Protein AF-A0A352VL91-F1 (afdb_monomer_lite)

Radius of gyration: 17.35 Å; chains: 1; bounding box: 42×28×45 Å

Structure (mmCIF, N/CA/C/O backbone):
data_AF-A0A352VL91-F1
#
_entry.id   AF-A0A352VL91-F1
#
loop_
_atom_site.group_PDB
_atom_site.id
_atom_site.type_symbol
_atom_site.label_atom_id
_atom_site.label_alt_id
_atom_site.label_comp_id
_atom_site.label_asym_id
_atom_site.label_entity_id
_atom_site.label_seq_id
_atom_site.pdbx_PDB_ins_code
_atom_site.Cartn_x
_atom_site.Cartn_y
_atom_site.Cartn_z
_atom_site.occupancy
_atom_site.B_iso_or_equiv
_atom_site.auth_seq_id
_atom_site.auth_comp_id
_atom_site.auth_asym_id
_atom_site.auth_atom_id
_atom_site.pdbx_PDB_model_num
ATOM 1 N N . MET A 1 1 ? -24.103 14.900 24.200 1.00 54.69 1 MET A N 1
ATOM 2 C CA . MET A 1 1 ? -24.424 14.010 23.060 1.00 54.69 1 MET A CA 1
ATOM 3 C C . MET A 1 1 ? -23.338 14.170 22.009 1.00 54.69 1 MET A C 1
ATOM 5 O O . MET A 1 1 ? -22.978 15.304 21.713 1.00 54.69 1 MET A O 1
ATOM 9 N N . THR A 1 2 ? -22.771 13.080 21.495 1.00 63.72 2 THR A N 1
ATOM 10 C CA . THR A 1 2 ? -21.781 13.136 20.408 1.00 63.72 2 THR A CA 1
ATOM 11 C C . THR A 1 2 ? -22.489 13.465 19.088 1.00 63.72 2 THR A C 1
ATOM 13 O O . THR A 1 2 ? -23.521 12.884 18.765 1.00 63.72 2 THR A O 1
ATOM 16 N N . ARG A 1 3 ? -21.964 14.436 18.325 1.00 88.38 3 ARG A N 1
ATOM 17 C CA . ARG A 1 3 ? -22.550 14.894 17.044 1.00 88.38 3 ARG A CA 1
ATOM 18 C C . ARG A 1 3 ? -22.489 13.828 15.939 1.00 88.38 3 ARG A C 1
ATOM 20 O O . ARG A 1 3 ? -23.237 13.899 14.969 1.00 88.38 3 ARG A O 1
ATOM 27 N N . PHE A 1 4 ? -21.602 12.850 16.083 1.00 93.12 4 PHE A N 1
ATOM 28 C CA . PHE A 1 4 ? -21.350 11.807 15.094 1.00 93.12 4 PHE A CA 1
ATOM 29 C C . PHE A 1 4 ? -21.941 10.472 15.544 1.00 93.12 4 PHE A C 1
ATOM 31 O O . PHE A 1 4 ? -21.997 10.184 16.735 1.00 93.12 4 PHE A O 1
ATOM 38 N N . ARG A 1 5 ? -22.368 9.652 14.577 1.00 94.19 5 ARG A N 1
ATOM 39 C CA . ARG A 1 5 ? -22.917 8.301 14.815 1.00 94.19 5 ARG A CA 1
ATOM 40 C C . ARG A 1 5 ? -21.969 7.180 14.388 1.00 94.19 5 ARG A C 1
ATOM 42 O O . ARG A 1 5 ? -22.145 6.039 14.817 1.00 94.19 5 ARG A O 1
ATOM 49 N N . ALA A 1 6 ? -21.006 7.498 13.529 1.00 96.50 6 ALA A N 1
ATOM 50 C CA . ALA A 1 6 ? -20.022 6.566 13.009 1.00 96.50 6 ALA A CA 1
ATOM 51 C C . ALA A 1 6 ? -18.719 7.296 12.663 1.00 96.50 6 ALA A C 1
ATOM 53 O O . ALA A 1 6 ? -18.761 8.486 12.346 1.00 96.50 6 ALA A O 1
ATOM 54 N N . ILE A 1 7 ? -17.604 6.568 12.709 1.00 96.81 7 ILE A N 1
ATOM 55 C CA . ILE A 1 7 ? -16.273 6.996 12.265 1.00 96.81 7 ILE A CA 1
ATOM 56 C C . ILE A 1 7 ? -15.715 5.898 11.351 1.00 96.81 7 ILE A C 1
ATOM 58 O O . ILE A 1 7 ? -15.748 4.722 11.715 1.00 96.81 7 ILE A O 1
ATOM 62 N N . ILE A 1 8 ? -15.226 6.276 10.172 1.00 97.81 8 ILE A N 1
ATOM 63 C CA . ILE A 1 8 ? -14.607 5.365 9.202 1.00 97.81 8 ILE A CA 1
ATOM 64 C C . ILE A 1 8 ? -13.130 5.738 9.104 1.00 97.81 8 ILE A C 1
ATOM 66 O O . ILE A 1 8 ? -12.806 6.922 9.007 1.00 97.81 8 ILE A O 1
ATOM 70 N N . PHE A 1 9 ? -12.256 4.742 9.180 1.00 98.12 9 PHE A N 1
ATOM 71 C CA . PHE A 1 9 ? -10.812 4.917 9.095 1.00 98.12 9 PHE A CA 1
ATOM 72 C C . PHE A 1 9 ? -10.279 4.349 7.786 1.00 98.12 9 PHE A C 1
ATOM 74 O O . PHE A 1 9 ? -10.560 3.203 7.465 1.00 98.12 9 PHE A O 1
ATOM 81 N N . ASP A 1 10 ? -9.432 5.106 7.103 1.00 96.94 10 ASP A N 1
ATOM 82 C CA . ASP A 1 10 ? -8.470 4.492 6.189 1.00 96.94 10 ASP A CA 1
ATOM 83 C C . ASP A 1 10 ? -7.495 3.606 6.996 1.00 96.94 10 ASP A C 1
ATOM 85 O O . ASP A 1 10 ? -7.337 3.742 8.221 1.00 96.94 10 ASP A O 1
ATOM 89 N N . LEU A 1 11 ? -6.835 2.677 6.320 1.00 95.56 11 LEU A N 1
ATOM 90 C CA . LEU A 1 11 ? -5.813 1.816 6.886 1.00 95.56 11 LEU A CA 1
ATOM 91 C C . LEU A 1 11 ? -4.415 2.378 6.628 1.00 95.56 11 LEU A C 1
ATOM 93 O O . LEU A 1 11 ? -3.684 2.632 7.590 1.00 95.56 11 LEU A O 1
ATOM 97 N N . GLY A 1 12 ? -4.041 2.596 5.368 1.00 94.06 12 GLY A N 1
ATOM 98 C CA . GLY A 1 12 ? -2.674 2.939 4.972 1.00 94.06 12 GLY A CA 1
ATOM 99 C C . GLY A 1 12 ? -2.242 4.309 5.491 1.00 94.06 12 GLY A C 1
ATOM 100 O O . GLY A 1 12 ? -2.777 5.338 5.108 1.00 94.06 12 GLY A O 1
ATOM 101 N N . GLY A 1 13 ? -1.255 4.365 6.387 1.00 94.19 13 GLY A N 1
ATOM 102 C CA . GLY A 1 13 ? -0.819 5.636 6.984 1.00 94.19 13 GLY A CA 1
ATOM 103 C C . GLY A 1 13 ? -1.779 6.222 8.028 1.00 94.19 13 GLY A C 1
ATOM 104 O O . GLY A 1 13 ? -1.460 7.250 8.637 1.00 94.19 13 GLY A O 1
ATOM 105 N N . VAL A 1 14 ? -2.900 5.551 8.304 1.00 97.00 14 VAL A N 1
ATOM 106 C CA . VAL A 1 14 ? -3.855 5.896 9.362 1.00 97.00 14 VAL A CA 1
ATOM 107 C C . VAL A 1 14 ? -3.807 4.833 10.450 1.00 97.00 14 VAL A C 1
ATOM 109 O O . VAL A 1 14 ? -3.083 5.046 11.418 1.00 97.00 14 VAL A O 1
ATOM 112 N N . VAL A 1 15 ? -4.496 3.695 10.326 1.00 97.44 15 VAL A N 1
ATOM 113 C CA . VAL A 1 15 ? -4.428 2.609 11.332 1.00 97.44 15 VAL A CA 1
ATOM 114 C C . VAL A 1 15 ? -3.123 1.814 11.219 1.00 97.44 15 VAL A C 1
ATOM 116 O O . VAL A 1 15 ? -2.559 1.386 12.232 1.00 97.44 15 VAL A O 1
ATOM 119 N N . LEU A 1 16 ? -2.628 1.653 9.997 1.00 96.38 16 LEU A N 1
ATOM 120 C CA . LEU A 1 16 ? -1.371 1.004 9.653 1.00 96.38 16 LEU A CA 1
ATOM 121 C C . LEU A 1 16 ? -0.300 2.061 9.354 1.00 96.38 16 LEU A C 1
ATOM 123 O O . LEU A 1 16 ? -0.590 3.246 9.158 1.00 96.38 16 LEU A O 1
ATOM 127 N N . GLY A 1 17 ? 0.962 1.640 9.343 1.00 94.00 17 GLY A N 1
ATOM 128 C CA . GLY A 1 17 ? 2.057 2.425 8.784 1.00 94.00 17 GLY A CA 1
ATOM 129 C C . GLY A 1 17 ? 1.763 2.834 7.338 1.00 94.00 17 GLY A C 1
ATOM 130 O O . GLY A 1 17 ? 0.982 2.188 6.641 1.00 94.00 17 GLY A O 1
ATOM 131 N N . SER A 1 18 ? 2.356 3.941 6.890 1.00 94.00 18 SER A N 1
ATOM 132 C CA . SER A 1 18 ? 2.261 4.324 5.480 1.00 94.00 18 SER A CA 1
ATOM 133 C C . SER A 1 18 ? 3.127 3.379 4.639 1.00 94.00 18 SER A C 1
ATOM 135 O O . SER A 1 18 ? 4.261 3.116 5.043 1.00 94.00 18 SER A O 1
ATOM 137 N N . PRO A 1 19 ? 2.654 2.912 3.471 1.00 94.75 19 PRO A N 1
ATOM 138 C CA . PRO A 1 19 ? 3.475 2.125 2.552 1.00 94.75 19 PRO A CA 1
ATOM 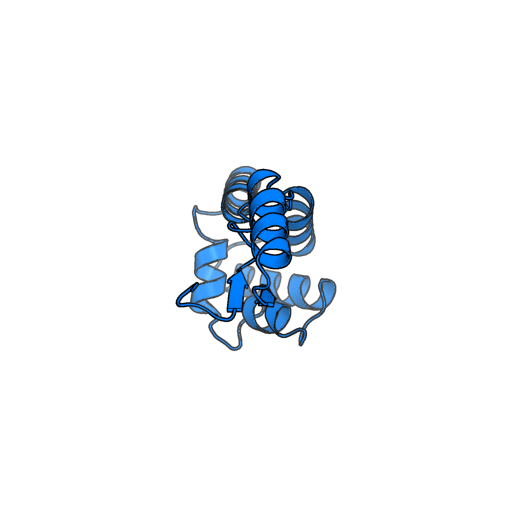139 C C . PRO A 1 19 ? 4.505 2.983 1.794 1.00 94.75 19 PRO A C 1
ATOM 141 O O . PRO A 1 19 ? 5.485 2.455 1.271 1.00 94.75 19 PRO A O 1
ATOM 144 N N . LEU A 1 20 ? 4.326 4.311 1.750 1.00 96.06 20 LEU A N 1
ATOM 145 C CA . LEU A 1 20 ? 5.139 5.214 0.926 1.00 96.06 20 LEU A CA 1
ATOM 146 C C . LEU A 1 20 ? 6.645 5.174 1.250 1.00 96.06 20 LEU A C 1
ATOM 148 O O . LEU A 1 20 ? 7.437 5.128 0.308 1.00 96.06 20 LEU A O 1
ATOM 152 N N . PRO A 1 21 ? 7.091 5.134 2.524 1.00 96.62 21 PRO A N 1
ATOM 153 C CA . PRO A 1 21 ? 8.514 5.002 2.833 1.00 96.62 21 PRO A CA 1
ATOM 154 C C . PRO A 1 21 ? 9.121 3.682 2.341 1.00 96.62 21 PRO A C 1
ATOM 156 O O . PRO A 1 21 ? 10.270 3.668 1.907 1.00 96.62 21 PRO A O 1
ATOM 159 N N . ALA A 1 22 ? 8.363 2.580 2.377 1.00 97.00 22 ALA A N 1
ATOM 160 C CA . ALA A 1 22 ? 8.830 1.281 1.894 1.00 97.00 22 ALA A CA 1
ATOM 161 C C . ALA A 1 22 ? 8.977 1.268 0.367 1.00 97.00 22 ALA A C 1
ATOM 163 O O . ALA A 1 22 ? 9.969 0.753 -0.148 1.00 97.00 22 ALA A O 1
ATOM 164 N N . ILE A 1 23 ? 8.036 1.901 -0.340 1.00 98.12 23 ILE A N 1
ATOM 165 C CA . ILE A 1 23 ? 8.103 2.100 -1.793 1.00 98.12 23 ILE A CA 1
ATOM 166 C C . ILE A 1 23 ? 9.320 2.960 -2.158 1.00 98.12 23 ILE A C 1
ATOM 168 O O . ILE A 1 23 ? 10.117 2.559 -2.999 1.00 98.12 23 ILE A O 1
ATOM 172 N N . ALA A 1 24 ? 9.533 4.091 -1.480 1.00 98.06 24 ALA A N 1
ATOM 173 C CA . ALA A 1 24 ? 10.686 4.958 -1.743 1.00 98.06 24 ALA A CA 1
ATOM 174 C C . ALA A 1 24 ? 12.031 4.259 -1.455 1.00 98.06 24 ALA A C 1
ATOM 176 O O . ALA A 1 24 ? 13.007 4.415 -2.196 1.00 98.06 24 ALA A O 1
ATOM 177 N N . ALA A 1 25 ? 12.092 3.451 -0.391 1.00 98.06 25 ALA A N 1
ATOM 178 C CA . ALA A 1 25 ? 13.265 2.637 -0.087 1.00 98.06 25 ALA A CA 1
ATOM 179 C C . ALA A 1 25 ? 13.504 1.563 -1.158 1.00 98.06 25 ALA A C 1
ATOM 181 O O . ALA A 1 25 ? 14.650 1.344 -1.548 1.00 98.06 25 ALA A O 1
ATOM 182 N N . TYR A 1 26 ? 12.443 0.922 -1.656 1.00 98.44 26 TYR A N 1
ATOM 183 C CA . TYR A 1 26 ? 12.530 -0.021 -2.768 1.00 98.44 26 TYR A CA 1
ATOM 184 C C . TYR A 1 26 ? 13.069 0.646 -4.035 1.00 98.44 26 TYR A C 1
ATOM 186 O O . TYR A 1 26 ? 14.016 0.129 -4.627 1.00 98.44 26 TYR A O 1
ATOM 194 N N . GLU A 1 27 ? 12.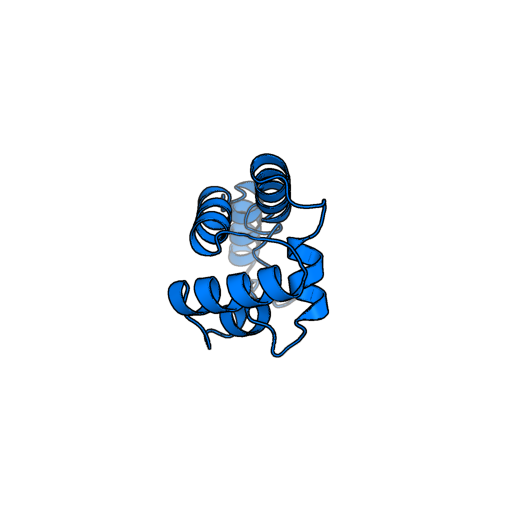526 1.808 -4.410 1.00 98.56 27 GLU A N 1
ATOM 195 C CA . GLU A 1 27 ? 12.985 2.572 -5.574 1.00 98.56 27 GLU A CA 1
ATOM 196 C C . GLU A 1 27 ? 14.484 2.879 -5.466 1.00 98.56 27 GLU A C 1
ATOM 198 O O . GLU A 1 27 ? 15.260 2.565 -6.366 1.00 98.56 27 GLU A O 1
ATOM 203 N N . THR A 1 28 ? 14.912 3.382 -4.305 1.00 98.38 28 THR A N 1
ATOM 204 C CA . THR A 1 28 ? 16.322 3.698 -4.034 1.00 98.38 28 THR A CA 1
ATOM 205 C C . THR A 1 28 ? 17.221 2.463 -4.135 1.00 98.38 28 THR A C 1
ATOM 207 O O . THR A 1 28 ? 18.281 2.514 -4.753 1.00 98.38 28 THR A O 1
ATOM 210 N N . GLN A 1 29 ? 16.810 1.340 -3.540 1.00 97.94 29 GLN A N 1
ATOM 211 C CA . GLN A 1 29 ? 17.613 0.112 -3.499 1.00 97.94 29 GLN A CA 1
ATOM 212 C C . GLN A 1 29 ? 17.710 -0.594 -4.855 1.00 97.94 29 GLN A C 1
ATOM 214 O O . GLN A 1 29 ? 18.656 -1.345 -5.080 1.00 97.94 29 GLN A O 1
ATOM 219 N N . THR A 1 30 ? 16.746 -0.365 -5.745 1.00 97.56 30 THR A N 1
ATOM 220 C CA . THR A 1 30 ? 16.699 -0.965 -7.087 1.00 97.56 30 THR A CA 1
ATOM 221 C C . THR A 1 30 ? 17.193 -0.023 -8.184 1.00 97.56 30 THR A C 1
ATOM 223 O O . THR A 1 30 ? 17.276 -0.425 -9.342 1.00 97.56 30 THR A O 1
ATOM 226 N N . GLY A 1 31 ? 17.566 1.212 -7.834 1.00 97.69 31 GLY A N 1
ATOM 227 C CA . GLY A 1 31 ? 18.029 2.218 -8.791 1.00 97.69 31 GLY A CA 1
ATOM 228 C C . GLY A 1 31 ? 16.913 2.799 -9.661 1.00 97.69 31 GLY A C 1
ATOM 229 O O . GLY A 1 31 ? 17.199 3.357 -10.721 1.00 97.69 31 GLY A O 1
ATOM 230 N N . LEU A 1 32 ? 15.652 2.672 -9.240 1.00 98.31 32 LEU A N 1
ATOM 231 C CA . LEU A 1 32 ? 14.526 3.301 -9.922 1.00 98.31 32 LEU A CA 1
ATOM 232 C C . LEU A 1 32 ? 14.539 4.820 -9.696 1.00 98.31 32 LEU A C 1
ATOM 234 O O . LEU A 1 32 ? 14.960 5.290 -8.634 1.00 98.31 32 LEU A O 1
ATOM 238 N N . PRO A 1 33 ? 14.037 5.610 -10.663 1.00 98.12 33 PRO A N 1
ATOM 239 C CA . PRO A 1 33 ? 13.828 7.034 -10.450 1.00 98.12 33 PRO A CA 1
ATOM 240 C C . PRO A 1 33 ? 12.920 7.284 -9.233 1.00 98.12 33 PRO A C 1
ATOM 242 O O . PRO A 1 33 ? 11.960 6.537 -9.030 1.00 98.12 33 PRO A O 1
ATOM 245 N N . PRO A 1 34 ? 13.152 8.352 -8.450 1.00 98.12 34 PRO A N 1
ATOM 246 C CA . PRO A 1 34 ? 12.252 8.715 -7.362 1.00 98.12 34 PRO A CA 1
ATOM 247 C C . PRO A 1 34 ? 10.812 8.895 -7.854 1.00 98.12 34 PRO A C 1
ATOM 249 O O . PRO A 1 34 ? 10.582 9.531 -8.890 1.00 98.12 34 PRO A O 1
ATOM 252 N N . HIS A 1 35 ? 9.852 8.368 -7.092 1.00 98.00 35 HIS A N 1
ATOM 253 C CA . HIS A 1 35 ? 8.419 8.416 -7.399 1.00 98.00 35 HIS A CA 1
ATOM 254 C C . HIS A 1 35 ? 8.012 7.657 -8.671 1.00 98.00 35 HIS A C 1
ATOM 256 O O . HIS A 1 35 ? 6.925 7.894 -9.203 1.00 98.00 35 HIS A O 1
ATOM 262 N N . PHE A 1 36 ? 8.859 6.763 -9.184 1.00 98.50 36 PHE A N 1
ATOM 263 C CA . PHE A 1 36 ? 8.551 5.963 -10.364 1.00 98.50 36 PHE A CA 1
ATOM 264 C C . PHE A 1 36 ? 7.316 5.078 -10.158 1.00 98.50 36 PHE A C 1
ATOM 266 O O . PHE A 1 36 ? 6.419 5.093 -10.997 1.00 98.50 36 PHE A O 1
ATOM 273 N N . VAL A 1 37 ? 7.211 4.378 -9.025 1.00 98.31 37 VAL A N 1
ATOM 274 C CA . VAL A 1 37 ? 6.049 3.531 -8.709 1.00 98.31 37 VAL A CA 1
ATOM 275 C C . VAL A 1 37 ? 4.785 4.383 -8.634 1.00 98.31 37 VAL A C 1
ATOM 277 O O . VAL A 1 37 ? 3.789 4.054 -9.269 1.00 98.31 37 VAL A O 1
ATOM 280 N N . ALA A 1 38 ? 4.835 5.517 -7.928 1.00 97.81 38 ALA A N 1
ATOM 281 C CA . ALA A 1 38 ? 3.697 6.432 -7.830 1.00 97.81 38 ALA A CA 1
ATOM 282 C C . ALA A 1 38 ? 3.262 6.961 -9.208 1.00 97.81 38 ALA A C 1
ATOM 284 O O . ALA A 1 38 ? 2.067 7.051 -9.484 1.00 97.81 38 ALA A O 1
ATOM 285 N N . ARG A 1 39 ? 4.219 7.261 -10.093 1.00 98.19 39 ARG A N 1
ATOM 286 C CA . ARG A 1 39 ? 3.935 7.664 -11.473 1.00 98.19 39 ARG A CA 1
ATOM 287 C C . ARG A 1 39 ? 3.224 6.558 -12.252 1.00 98.19 39 ARG A C 1
ATOM 289 O O . ARG A 1 39 ? 2.214 6.855 -12.873 1.00 98.19 39 ARG A O 1
ATOM 296 N N . LEU A 1 40 ? 3.691 5.307 -12.175 1.00 98.19 40 LEU A N 1
ATOM 297 C CA . LEU A 1 40 ? 3.033 4.178 -12.847 1.00 98.19 40 LEU A CA 1
ATOM 298 C C . LEU A 1 40 ? 1.591 3.980 -12.373 1.00 98.19 40 LEU A C 1
ATOM 300 O O . LEU A 1 40 ? 0.710 3.704 -13.185 1.00 98.19 40 LEU A O 1
ATOM 304 N N . VAL A 1 41 ? 1.341 4.136 -11.070 1.00 98.06 41 VAL A N 1
ATOM 305 C CA . VAL A 1 41 ? -0.018 4.060 -10.515 1.00 98.06 41 VAL A CA 1
ATOM 306 C C . VAL A 1 41 ? -0.903 5.154 -11.116 1.00 98.06 41 VAL A C 1
ATOM 308 O O . VAL A 1 41 ? -1.991 4.860 -11.602 1.00 98.06 41 VAL A O 1
ATOM 311 N N . VAL A 1 42 ? -0.418 6.400 -11.148 1.00 97.94 42 VAL A N 1
ATOM 312 C CA . VAL A 1 42 ? -1.164 7.542 -11.702 1.00 97.94 42 VAL A CA 1
ATOM 313 C C . VAL A 1 42 ? -1.404 7.398 -13.208 1.00 97.94 42 VAL A C 1
ATOM 315 O O . VAL A 1 42 ? -2.520 7.617 -13.668 1.00 97.94 42 VAL A O 1
ATOM 318 N N . GLU A 1 43 ? -0.386 7.017 -13.980 1.00 97.50 43 GLU A N 1
ATOM 319 C CA . GLU A 1 43 ? -0.486 6.840 -15.436 1.00 97.50 43 GLU A CA 1
ATOM 320 C C . GLU A 1 43 ? -1.351 5.637 -15.824 1.00 97.50 43 GLU A C 1
ATOM 322 O O . GLU A 1 43 ? -1.994 5.656 -16.872 1.00 97.50 43 GLU A O 1
ATOM 327 N N . GLY A 1 44 ? -1.382 4.596 -14.987 1.00 97.06 44 GLY A N 1
ATOM 328 C CA . GLY A 1 44 ? -2.235 3.428 -15.195 1.00 97.06 44 GLY A CA 1
ATOM 329 C C . GLY A 1 44 ? -3.723 3.732 -15.026 1.00 97.06 44 GLY A C 1
ATOM 330 O O . GLY A 1 44 ? -4.544 3.090 -15.677 1.00 97.06 44 GLY A O 1
ATOM 331 N N . GLY A 1 45 ? -4.072 4.712 -14.187 1.00 97.88 45 GLY A N 1
ATOM 332 C CA . GLY A 1 45 ? -5.459 5.090 -13.918 1.00 97.88 45 GLY A CA 1
ATOM 333 C C . GLY A 1 45 ? -6.310 3.928 -13.395 1.00 97.88 45 GLY A C 1
ATOM 334 O O . GLY A 1 45 ? -5.799 2.962 -12.824 1.00 97.88 45 GLY A O 1
ATOM 335 N N . ASP A 1 46 ? -7.621 4.012 -13.620 1.00 97.56 46 ASP A N 1
ATOM 336 C CA . ASP A 1 46 ? -8.592 3.050 -13.084 1.00 97.56 46 ASP A CA 1
ATOM 337 C C . ASP A 1 46 ? -8.442 1.641 -13.678 1.00 97.56 46 ASP A C 1
ATOM 339 O O . ASP A 1 46 ? -8.750 0.655 -13.010 1.00 97.56 46 ASP A O 1
ATOM 343 N N . ASP A 1 47 ? -7.920 1.517 -14.897 1.00 96.81 47 ASP A N 1
ATOM 344 C CA . ASP A 1 47 ? -7.701 0.225 -15.563 1.00 96.81 47 ASP A CA 1
ATOM 345 C C . ASP A 1 47 ? -6.268 -0.307 -15.380 1.00 96.81 47 ASP A C 1
ATOM 347 O O . ASP A 1 47 ? -5.922 -1.396 -15.854 1.00 96.81 47 ASP A O 1
ATOM 351 N N . GLY A 1 48 ? -5.427 0.448 -14.669 1.00 98.25 48 GLY A N 1
ATOM 352 C CA . GLY A 1 48 ? -4.039 0.104 -14.409 1.00 98.25 48 GLY A CA 1
ATOM 353 C C . GLY A 1 48 ? -3.894 -1.114 -13.490 1.00 98.25 48 GLY A C 1
ATOM 354 O O . GLY A 1 48 ? -4.777 -1.390 -12.673 1.00 98.25 48 GLY A O 1
ATOM 355 N N . PRO A 1 49 ? -2.759 -1.837 -13.550 1.00 98.44 49 PRO A N 1
ATOM 356 C CA . PRO A 1 49 ? -2.526 -3.021 -12.722 1.00 98.44 49 PRO A CA 1
ATOM 357 C C . PRO A 1 49 ? -2.760 -2.779 -11.227 1.00 98.44 49 PRO A C 1
ATOM 359 O O . PRO A 1 49 ? -3.358 -3.619 -10.560 1.00 98.44 49 PRO A O 1
ATOM 362 N N . TRP A 1 50 ? -2.335 -1.621 -10.711 1.00 98.19 50 TRP A N 1
ATOM 363 C CA . TRP A 1 50 ? -2.500 -1.262 -9.302 1.00 98.19 50 TRP A CA 1
ATOM 364 C C . TRP A 1 50 ? -3.969 -1.136 -8.892 1.00 98.19 50 TRP A C 1
ATOM 366 O O . TRP A 1 50 ? -4.400 -1.789 -7.946 1.00 98.19 50 TRP A O 1
ATOM 376 N N . ALA A 1 51 ? -4.764 -0.375 -9.646 1.00 98.31 51 ALA A N 1
ATOM 377 C CA . ALA A 1 51 ? -6.187 -0.204 -9.366 1.00 98.31 51 ALA A CA 1
ATOM 378 C C . ALA A 1 51 ? -6.953 -1.539 -9.466 1.00 98.31 51 ALA A C 1
ATOM 380 O O . ALA A 1 51 ? -7.853 -1.819 -8.674 1.00 98.31 51 ALA A O 1
ATOM 381 N N . ARG A 1 52 ? -6.555 -2.409 -10.400 1.00 98.56 52 ARG A N 1
ATOM 382 C CA . ARG A 1 52 ? -7.127 -3.754 -10.557 1.00 98.56 52 ARG A CA 1
ATOM 383 C C . ARG A 1 52 ? -6.752 -4.702 -9.413 1.00 98.56 52 ARG A C 1
ATOM 385 O O . ARG A 1 52 ? -7.587 -5.514 -9.016 1.00 98.56 52 ARG A O 1
ATOM 392 N N . LEU A 1 53 ? -5.544 -4.587 -8.851 1.00 98.12 53 LEU A N 1
ATOM 393 C CA . LEU A 1 53 ? -5.166 -5.283 -7.613 1.00 98.12 53 LEU A CA 1
ATOM 394 C C . LEU A 1 53 ? -6.039 -4.812 -6.441 1.00 98.12 53 LEU A C 1
ATOM 396 O O . LEU A 1 53 ? -6.596 -5.642 -5.728 1.00 98.12 53 LEU A O 1
ATOM 400 N N . GLU A 1 54 ? -6.202 -3.498 -6.266 1.00 96.38 54 GLU A N 1
ATOM 401 C CA . GLU A 1 54 ? -7.005 -2.926 -5.173 1.00 96.38 54 GLU A CA 1
ATOM 402 C C . GLU A 1 54 ? -8.486 -3.331 -5.250 1.00 96.38 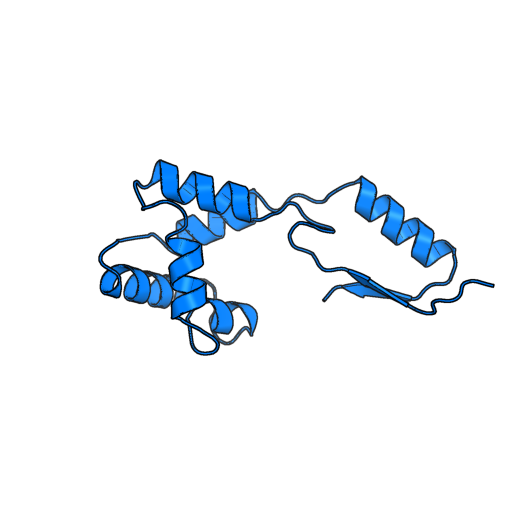54 GLU A C 1
ATOM 404 O O . GLU A 1 54 ? -9.126 -3.538 -4.219 1.00 96.38 54 GLU A O 1
ATOM 409 N N . ARG A 1 55 ? -9.024 -3.526 -6.462 1.00 97.62 55 ARG A N 1
ATOM 410 C CA . ARG A 1 55 ? -10.383 -4.058 -6.678 1.00 97.62 55 ARG A CA 1
ATOM 411 C C . ARG A 1 55 ? -10.489 -5.584 -6.588 1.00 97.62 55 ARG A C 1
ATOM 413 O O . ARG A 1 55 ? -11.594 -6.116 -6.680 1.00 97.62 55 ARG A O 1
ATOM 420 N N . GLY A 1 56 ? -9.373 -6.292 -6.413 1.00 97.56 56 GLY A N 1
ATOM 421 C CA . GLY A 1 56 ? -9.337 -7.756 -6.368 1.00 97.56 56 GLY A CA 1
ATOM 422 C C . GLY A 1 56 ? -9.580 -8.435 -7.720 1.00 97.56 56 GLY A C 1
ATOM 423 O O . GLY A 1 56 ? -9.914 -9.616 -7.764 1.00 97.56 56 GLY A O 1
ATOM 424 N N . GLU A 1 57 ? -9.425 -7.708 -8.828 1.00 98.56 57 GLU A N 1
ATOM 425 C CA . GLU A 1 57 ? -9.501 -8.261 -10.187 1.00 98.56 57 GLU A CA 1
ATOM 426 C C . GLU A 1 57 ? -8.213 -8.988 -10.592 1.00 98.56 57 GLU A C 1
ATOM 428 O O . GLU A 1 57 ? -8.226 -9.827 -11.494 1.00 98.56 57 GLU A O 1
ATOM 433 N N . LEU A 1 58 ? -7.096 -8.635 -9.951 1.00 98.31 58 LEU A N 1
ATOM 434 C CA . LEU A 1 58 ? -5.808 -9.304 -10.077 1.00 98.31 58 LEU A CA 1
ATOM 435 C C . LEU A 1 58 ? -5.392 -9.839 -8.709 1.00 98.31 58 LEU A C 1
ATOM 437 O O . LEU A 1 58 ? -5.472 -9.129 -7.708 1.00 98.31 58 LEU A O 1
ATOM 441 N N . ASP A 1 59 ? -4.905 -11.076 -8.676 1.00 97.62 59 ASP A N 1
ATOM 442 C CA . ASP A 1 59 ? -4.154 -11.573 -7.527 1.00 97.62 59 ASP A CA 1
ATOM 443 C C . ASP A 1 59 ? -2.713 -11.026 -7.536 1.00 97.62 59 ASP A C 1
ATOM 445 O O . ASP A 1 59 ? -2.284 -10.351 -8.475 1.00 97.62 59 ASP A O 1
ATOM 449 N N . ALA A 1 60 ? -1.944 -11.317 -6.484 1.00 95.62 60 ALA A N 1
ATOM 450 C CA . ALA A 1 60 ? -0.578 -10.811 -6.343 1.00 95.62 60 ALA A CA 1
ATOM 451 C C . ALA A 1 60 ? 0.357 -11.243 -7.491 1.00 95.62 60 ALA A C 1
ATOM 453 O O . ALA A 1 60 ? 1.227 -10.471 -7.898 1.00 95.62 60 ALA A O 1
ATOM 454 N N . GLN A 1 61 ? 0.178 -12.453 -8.030 1.00 96.88 61 GLN A N 1
ATOM 455 C CA . GLN A 1 61 ? 1.012 -12.970 -9.116 1.00 96.88 61 GLN A CA 1
ATOM 456 C C . GLN A 1 61 ? 0.670 -12.277 -10.441 1.00 96.88 61 GLN A C 1
ATOM 458 O O . GLN A 1 61 ? 1.567 -11.818 -11.153 1.00 96.88 61 GLN A O 1
ATOM 463 N N . ALA A 1 62 ? -0.620 -12.177 -10.763 1.00 98.06 62 ALA A N 1
ATOM 464 C CA . ALA A 1 62 ? -1.109 -11.526 -11.971 1.00 98.06 62 ALA A CA 1
ATOM 465 C C . ALA A 1 62 ? -0.820 -10.017 -11.952 1.00 98.06 62 ALA A C 1
ATOM 467 O O . ALA A 1 62 ? -0.418 -9.456 -12.973 1.00 98.06 62 ALA A O 1
ATOM 468 N N . PHE A 1 63 ? -0.952 -9.376 -10.786 1.00 98.31 63 PHE A N 1
ATOM 469 C CA . PHE A 1 63 ? -0.511 -8.000 -10.573 1.00 98.31 63 PHE A CA 1
ATOM 470 C C . PHE A 1 63 ? 0.981 -7.844 -10.857 1.00 98.31 63 PHE A C 1
ATOM 472 O O . PHE A 1 63 ? 1.342 -6.955 -11.623 1.00 98.31 63 PHE A O 1
ATOM 479 N N . GLY A 1 64 ? 1.832 -8.705 -10.283 1.00 97.81 64 GLY A N 1
ATOM 480 C CA . GLY A 1 64 ? 3.280 -8.619 -10.463 1.00 97.81 64 GLY A CA 1
ATOM 481 C C . GLY A 1 64 ? 3.658 -8.611 -11.942 1.00 97.81 64 GLY A C 1
ATOM 482 O O . GLY A 1 64 ? 4.276 -7.661 -12.416 1.00 97.81 64 GLY A O 1
ATOM 483 N N . ALA A 1 65 ? 3.163 -9.591 -12.701 1.00 97.94 65 ALA A N 1
ATOM 484 C CA . ALA A 1 65 ? 3.412 -9.671 -14.139 1.00 97.94 65 ALA A CA 1
ATOM 485 C C . ALA A 1 65 ? 2.899 -8.437 -14.911 1.00 97.94 65 ALA A C 1
ATOM 487 O O . ALA A 1 65 ? 3.598 -7.915 -15.780 1.00 97.94 65 ALA A O 1
ATOM 488 N N . ALA A 1 66 ? 1.691 -7.953 -14.605 1.00 98.25 66 ALA A N 1
ATOM 489 C CA . ALA A 1 66 ? 1.103 -6.804 -15.294 1.00 98.25 66 ALA A CA 1
ATOM 490 C C . ALA A 1 66 ? 1.826 -5.484 -14.963 1.00 98.25 66 ALA A C 1
ATOM 492 O O . ALA A 1 66 ? 2.053 -4.656 -15.848 1.00 98.25 66 ALA A O 1
ATOM 493 N N . PHE A 1 67 ? 2.221 -5.290 -13.705 1.00 98.38 67 PHE A N 1
ATOM 494 C CA . PHE A 1 67 ? 2.911 -4.083 -13.253 1.00 98.38 67 PHE A CA 1
ATOM 495 C C . PHE A 1 67 ? 4.358 -4.029 -13.759 1.00 98.38 67 PHE A C 1
ATOM 497 O O . PHE A 1 67 ? 4.842 -2.968 -14.149 1.00 98.38 67 PHE A O 1
ATOM 504 N N . GLU A 1 68 ? 5.029 -5.178 -13.859 1.00 98.56 68 GLU A N 1
ATOM 505 C CA . GLU A 1 68 ? 6.344 -5.294 -14.499 1.00 98.56 68 GLU A CA 1
ATOM 506 C C . GLU A 1 68 ? 6.300 -4.933 -15.986 1.00 98.56 68 GLU A C 1
ATOM 508 O O . GLU A 1 68 ? 7.162 -4.199 -16.472 1.00 98.56 68 GLU A O 1
ATOM 513 N N . GLN A 1 69 ? 5.277 -5.394 -16.713 1.00 98.38 69 GLN A N 1
ATOM 514 C CA . GLN A 1 69 ? 5.069 -5.009 -18.113 1.00 98.38 69 GLN A CA 1
ATOM 515 C C . GLN A 1 69 ? 4.838 -3.500 -18.255 1.00 98.38 69 GLN A C 1
ATOM 517 O O . GLN A 1 69 ? 5.429 -2.872 -19.137 1.00 98.38 69 GLN A O 1
ATOM 522 N N . GLN A 1 70 ? 4.032 -2.910 -17.367 1.00 98.38 70 GLN A N 1
ATOM 523 C CA . GLN A 1 70 ? 3.807 -1.465 -17.335 1.00 98.38 70 GLN A CA 1
ATOM 524 C C . GLN A 1 70 ? 5.113 -0.696 -17.077 1.00 98.38 70 GLN A C 1
ATOM 526 O O . GLN A 1 70 ? 5.405 0.281 -17.767 1.00 98.38 70 GLN A O 1
ATOM 531 N N . ALA A 1 71 ? 5.940 -1.164 -16.139 1.00 98.38 71 ALA A N 1
ATOM 532 C CA . ALA A 1 71 ? 7.237 -0.562 -15.849 1.00 98.38 71 ALA A CA 1
ATOM 533 C C . ALA A 1 71 ? 8.191 -0.619 -17.051 1.00 98.38 71 ALA A C 1
ATOM 535 O O . ALA A 1 71 ? 8.840 0.384 -17.362 1.00 98.38 71 ALA A O 1
ATOM 536 N N . VAL A 1 72 ? 8.233 -1.758 -17.756 1.00 98.44 72 VAL A N 1
ATOM 537 C CA . VAL A 1 72 ? 9.042 -1.933 -18.974 1.00 98.44 72 VAL A CA 1
ATOM 538 C C . VAL A 1 72 ? 8.598 -0.969 -20.069 1.00 98.44 72 VAL A C 1
ATOM 540 O O . VAL A 1 72 ? 9.451 -0.345 -20.701 1.00 98.44 72 VAL A O 1
ATOM 543 N N . ALA A 1 73 ? 7.289 -0.792 -20.262 1.00 97.88 73 ALA A N 1
ATOM 544 C CA . ALA A 1 73 ? 6.757 0.187 -21.210 1.00 97.88 73 ALA A CA 1
ATOM 545 C C . ALA A 1 73 ? 7.151 1.633 -20.845 1.00 97.88 73 ALA A C 1
ATOM 547 O O . ALA A 1 73 ? 7.376 2.449 -21.737 1.00 97.88 73 ALA A O 1
ATOM 548 N N . ALA A 1 74 ? 7.315 1.927 -19.552 1.00 97.25 74 ALA A N 1
ATOM 549 C CA . ALA A 1 74 ? 7.812 3.205 -19.038 1.00 97.25 74 ALA A CA 1
ATOM 550 C C . ALA A 1 74 ? 9.355 3.310 -18.983 1.00 97.25 74 ALA A C 1
ATOM 552 O O . ALA A 1 74 ? 9.896 4.284 -18.456 1.00 97.25 74 ALA A O 1
ATOM 553 N N . GLY A 1 75 ? 10.081 2.326 -19.525 1.00 97.88 75 GLY A N 1
ATOM 554 C CA . GLY A 1 75 ? 11.537 2.365 -19.682 1.00 97.88 75 GLY A CA 1
ATOM 555 C C . GLY A 1 75 ? 12.346 1.918 -18.462 1.00 97.88 75 GLY A C 1
ATOM 556 O O . GLY A 1 75 ? 13.557 2.131 -18.435 1.00 97.88 75 GLY A O 1
ATOM 557 N N . CYS A 1 76 ? 11.722 1.296 -17.461 1.00 97.75 76 CYS A N 1
ATOM 558 C CA . CYS A 1 76 ? 12.411 0.749 -16.288 1.00 97.75 76 CYS A CA 1
ATOM 559 C C . CYS A 1 76 ? 12.035 -0.720 -16.057 1.00 97.75 76 CYS A C 1
ATOM 561 O O . CYS A 1 76 ? 11.103 -1.252 -16.646 1.00 97.75 76 CYS A O 1
ATOM 563 N N . ARG A 1 77 ? 12.769 -1.406 -15.183 1.00 97.56 77 ARG A N 1
ATOM 564 C CA . ARG A 1 77 ? 12.400 -2.746 -14.709 1.00 97.56 77 ARG A CA 1
ATOM 565 C C . ARG A 1 77 ? 12.189 -2.686 -13.209 1.00 97.56 77 ARG A C 1
ATOM 567 O O . ARG A 1 77 ? 12.989 -2.076 -12.510 1.00 97.56 77 ARG A O 1
ATOM 574 N N . LEU A 1 78 ? 11.137 -3.336 -12.741 1.00 97.19 78 LEU A N 1
ATOM 575 C CA . LEU A 1 78 ? 10.899 -3.601 -11.329 1.00 97.19 78 LEU A CA 1
ATOM 576 C C . LEU A 1 78 ? 10.572 -5.087 -11.161 1.00 97.19 78 LEU A C 1
ATOM 578 O O . LEU A 1 78 ? 10.374 -5.787 -12.147 1.00 97.19 78 LEU A O 1
ATOM 582 N N . ASP A 1 79 ? 10.557 -5.546 -9.921 1.00 97.88 79 ASP A N 1
ATOM 583 C CA . ASP A 1 79 ? 10.086 -6.861 -9.483 1.00 97.88 79 ASP A CA 1
ATOM 584 C C . ASP A 1 79 ? 8.822 -6.630 -8.648 1.00 97.88 79 ASP A C 1
ATOM 586 O O . ASP A 1 79 ? 8.889 -6.076 -7.540 1.00 97.88 79 ASP A O 1
ATOM 590 N N . GLY A 1 80 ? 7.670 -7.004 -9.205 1.00 96.81 80 GLY A N 1
ATOM 591 C CA . GLY A 1 80 ? 6.368 -6.737 -8.602 1.00 96.81 80 GLY A CA 1
ATOM 592 C C . GLY A 1 80 ? 6.148 -7.531 -7.314 1.00 96.81 80 GLY A C 1
ATOM 593 O O . GLY A 1 80 ? 5.584 -7.004 -6.352 1.00 96.81 80 GLY A O 1
ATOM 594 N N . ALA A 1 81 ? 6.656 -8.765 -7.255 1.00 95.69 81 ALA A N 1
ATOM 595 C CA . ALA A 1 81 ? 6.564 -9.605 -6.065 1.00 95.69 81 ALA A CA 1
ATOM 596 C C . ALA A 1 81 ? 7.435 -9.051 -4.927 1.00 95.69 81 ALA A C 1
ATOM 598 O O . ALA A 1 81 ? 6.976 -8.960 -3.785 1.00 95.69 81 ALA A O 1
ATOM 599 N N . SER A 1 82 ? 8.660 -8.613 -5.232 1.00 97.56 82 SER A N 1
ATOM 600 C CA . SER A 1 82 ? 9.542 -7.972 -4.252 1.00 97.56 82 SER A CA 1
ATOM 601 C C . SER A 1 82 ? 8.960 -6.656 -3.730 1.00 97.56 82 SER A C 1
ATOM 603 O O . SER A 1 82 ? 9.028 -6.399 -2.525 1.00 97.56 82 SER A O 1
ATOM 605 N N . LEU A 1 83 ? 8.355 -5.842 -4.603 1.00 97.75 83 LEU A N 1
ATOM 606 C CA . LEU A 1 83 ? 7.681 -4.607 -4.200 1.00 97.75 83 LEU A CA 1
ATOM 607 C C . LEU A 1 83 ? 6.535 -4.891 -3.216 1.00 97.75 83 LEU A C 1
ATOM 609 O O . LEU A 1 83 ? 6.497 -4.290 -2.139 1.00 97.75 83 LEU A O 1
ATOM 613 N N . LEU A 1 84 ? 5.640 -5.830 -3.547 1.00 96.75 84 LEU A N 1
ATOM 614 C CA . LEU A 1 84 ? 4.540 -6.214 -2.655 1.00 96.75 84 LEU A CA 1
ATOM 615 C C . LEU A 1 84 ? 5.044 -6.788 -1.329 1.00 96.75 84 LEU A C 1
ATOM 617 O O . LEU A 1 84 ? 4.518 -6.424 -0.278 1.00 96.75 84 LEU A O 1
ATOM 621 N N . GLY A 1 85 ? 6.084 -7.625 -1.361 1.00 96.81 85 GLY A N 1
ATOM 622 C CA . GLY A 1 85 ? 6.704 -8.167 -0.151 1.00 96.81 85 GLY A CA 1
ATOM 623 C C . GLY A 1 85 ? 7.187 -7.063 0.792 1.00 96.81 85 GLY A C 1
ATOM 624 O O . GLY A 1 85 ? 6.875 -7.079 1.977 1.00 96.81 85 GLY A O 1
ATOM 625 N N . ARG A 1 86 ? 7.844 -6.026 0.261 1.00 96.50 86 ARG A N 1
ATOM 626 C CA . ARG A 1 86 ? 8.318 -4.892 1.075 1.00 96.50 86 ARG A CA 1
ATOM 627 C C . ARG A 1 86 ? 7.192 -4.047 1.653 1.00 96.50 86 ARG A C 1
ATOM 629 O O . ARG A 1 86 ? 7.327 -3.543 2.766 1.00 96.50 86 ARG A O 1
ATOM 636 N N . ILE A 1 87 ? 6.099 -3.876 0.913 1.00 96.00 87 ILE A N 1
ATOM 637 C CA . ILE A 1 87 ? 4.905 -3.190 1.420 1.00 96.00 87 ILE A CA 1
ATOM 638 C C . ILE A 1 87 ? 4.281 -4.006 2.557 1.00 96.00 87 ILE A C 1
ATOM 640 O O . ILE A 1 87 ? 3.953 -3.444 3.604 1.00 96.00 87 ILE A O 1
ATOM 644 N N . ALA A 1 88 ? 4.167 -5.325 2.385 1.00 94.44 88 ALA A N 1
ATOM 645 C CA . ALA A 1 88 ? 3.644 -6.221 3.409 1.00 94.44 88 ALA A CA 1
ATOM 646 C C . ALA A 1 88 ? 4.510 -6.195 4.681 1.00 94.44 88 ALA A C 1
ATOM 648 O O . ALA A 1 88 ? 3.980 -5.981 5.769 1.00 94.44 88 ALA A O 1
ATOM 649 N N . ASP A 1 89 ? 5.834 -6.294 4.548 1.00 94.19 89 ASP A N 1
ATOM 650 C CA . ASP A 1 89 ? 6.768 -6.254 5.682 1.00 94.19 89 ASP A CA 1
ATOM 651 C C . ASP A 1 89 ? 6.732 -4.910 6.428 1.00 94.19 89 ASP A C 1
ATOM 653 O O . AS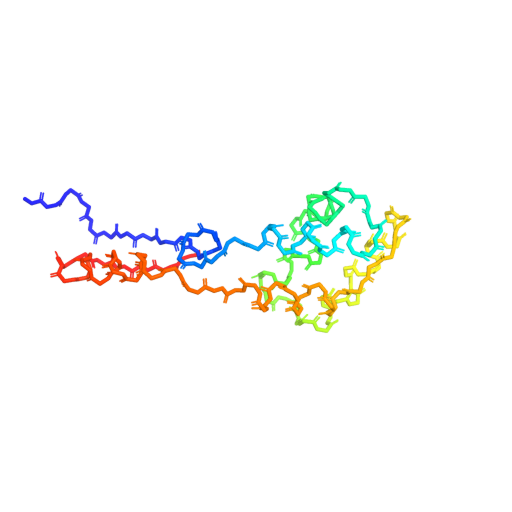P A 1 89 ? 6.873 -4.853 7.651 1.00 94.19 89 ASP A O 1
ATOM 657 N N . ALA A 1 90 ? 6.511 -3.809 5.704 1.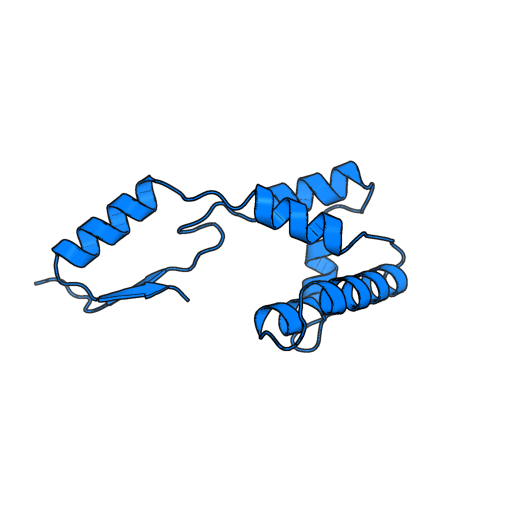00 92.25 90 ALA A N 1
ATOM 658 C CA . ALA A 1 90 ? 6.376 -2.478 6.289 1.00 92.25 90 ALA A CA 1
ATOM 659 C C . ALA A 1 90 ? 4.991 -2.214 6.909 1.00 92.25 90 ALA A C 1
ATOM 661 O O . ALA A 1 90 ? 4.789 -1.182 7.563 1.00 92.25 90 ALA A O 1
ATOM 662 N N . THR A 1 91 ? 4.028 -3.122 6.725 1.00 93.50 91 THR A N 1
ATOM 663 C CA . THR A 1 91 ? 2.664 -2.967 7.232 1.00 93.50 91 THR A CA 1
ATOM 664 C C . THR A 1 91 ? 2.619 -3.245 8.732 1.00 93.50 91 THR A C 1
ATOM 666 O O . THR A 1 91 ? 2.379 -4.356 9.199 1.00 93.50 91 THR A O 1
ATOM 669 N N . VAL A 1 92 ? 2.835 -2.188 9.514 1.00 94.94 92 VAL A N 1
ATOM 670 C CA . VAL A 1 92 ? 2.835 -2.241 10.980 1.00 94.94 92 VAL A CA 1
ATOM 671 C C . VAL A 1 92 ? 1.613 -1.549 11.570 1.00 94.94 92 VAL A C 1
ATOM 673 O O . VAL A 1 92 ? 1.211 -0.472 11.131 1.00 94.94 92 VAL A O 1
ATOM 676 N N . VAL A 1 93 ? 1.021 -2.138 12.607 1.00 96.69 93 VAL A N 1
ATOM 677 C CA . VAL A 1 93 ? -0.132 -1.539 13.293 1.00 96.69 93 VAL A CA 1
ATOM 678 C C . VAL A 1 93 ? 0.305 -0.377 14.185 1.00 96.69 93 VAL A C 1
ATOM 680 O O . VAL A 1 93 ? 1.223 -0.501 14.998 1.00 96.69 93 VAL A O 1
ATOM 683 N N . ARG A 1 94 ? -0.406 0.754 14.109 1.00 96.94 94 ARG A N 1
ATOM 684 C CA . ARG A 1 94 ? -0.148 1.929 14.953 1.00 96.94 94 ARG A CA 1
ATOM 685 C C . ARG A 1 94 ? -0.927 1.822 16.263 1.00 96.94 94 ARG A C 1
ATOM 687 O O . ARG A 1 94 ? -2.125 2.096 16.322 1.00 96.94 94 ARG A O 1
ATOM 694 N N . ALA A 1 95 ? -0.236 1.473 17.348 1.00 97.25 95 ALA A N 1
ATOM 695 C CA . ALA A 1 95 ? -0.841 1.285 18.674 1.00 97.25 95 ALA A CA 1
ATOM 696 C C . ALA A 1 95 ? -1.722 2.462 19.176 1.00 97.25 95 ALA A C 1
ATOM 698 O O . ALA A 1 95 ? -2.789 2.196 19.747 1.00 97.25 95 ALA A O 1
ATOM 699 N N . PRO A 1 96 ? -1.376 3.748 18.935 1.00 98.06 96 PRO A N 1
ATOM 700 C CA . PRO A 1 96 ? -2.260 4.861 19.291 1.00 98.06 96 PRO A CA 1
ATOM 701 C C . PRO A 1 96 ? -3.625 4.802 18.590 1.00 98.06 96 PRO A C 1
ATOM 703 O O . PRO A 1 96 ? -4.647 5.117 19.199 1.00 98.06 96 PRO A O 1
ATOM 706 N N . MET A 1 97 ? -3.669 4.329 17.342 1.00 98.00 97 MET A N 1
ATOM 707 C CA . MET A 1 97 ? -4.911 4.209 16.577 1.00 98.00 97 MET A CA 1
ATOM 708 C C . MET A 1 97 ? -5.774 3.050 17.060 1.00 98.00 97 MET A C 1
ATOM 710 O O . MET A 1 97 ? -6.987 3.212 17.165 1.00 98.00 97 MET A O 1
ATOM 714 N N . LEU A 1 98 ? -5.174 1.929 17.478 1.00 97.06 98 LEU A N 1
ATOM 715 C CA . LEU A 1 98 ? -5.927 0.870 18.164 1.00 97.06 98 LEU A CA 1
ATOM 716 C C . LEU A 1 98 ? -6.588 1.385 19.447 1.00 97.06 98 LEU A C 1
ATOM 718 O O . LEU A 1 98 ? -7.737 1.049 19.738 1.00 97.06 98 LEU A O 1
ATOM 722 N N . THR A 1 99 ? -5.875 2.219 20.205 1.00 98.25 99 THR A N 1
ATOM 723 C CA . THR A 1 99 ? -6.422 2.851 21.413 1.00 98.25 99 THR A CA 1
ATOM 724 C C . THR A 1 99 ? -7.593 3.771 21.071 1.00 98.25 99 THR A C 1
ATOM 726 O O . THR A 1 99 ? -8.629 3.712 21.735 1.00 98.25 99 THR A O 1
ATOM 729 N N . ALA A 1 100 ? -7.464 4.584 20.020 1.00 97.81 100 ALA A N 1
ATOM 730 C CA . ALA A 1 100 ? -8.534 5.460 19.554 1.00 97.81 100 ALA A CA 1
ATOM 731 C C . ALA A 1 100 ? -9.774 4.667 19.105 1.00 97.81 100 ALA A C 1
ATOM 733 O O . ALA A 1 100 ? -10.879 4.954 19.563 1.00 97.81 100 ALA A O 1
ATOM 734 N N . VAL A 1 101 ? -9.592 3.624 18.289 1.00 98.00 101 VAL A N 1
ATOM 735 C CA . VAL A 1 101 ? -10.676 2.744 17.822 1.00 98.00 101 VAL A CA 1
ATOM 736 C C . VAL A 1 101 ? -11.428 2.117 18.997 1.00 98.00 101 VAL A C 1
ATOM 738 O O . VAL A 1 101 ? -12.658 2.139 19.007 1.00 98.00 101 VAL A O 1
ATOM 741 N N . ARG A 1 102 ? -10.715 1.606 20.014 1.00 98.00 102 ARG A N 1
ATOM 742 C CA . ARG A 1 102 ? -11.340 1.042 21.226 1.00 98.00 102 ARG A CA 1
ATOM 743 C C . ARG A 1 102 ? -12.183 2.082 21.959 1.00 98.00 102 ARG A C 1
ATOM 745 O O . ARG A 1 102 ? -13.369 1.859 22.162 1.00 98.00 102 ARG A O 1
ATOM 752 N N . ARG A 1 103 ? -11.615 3.258 22.240 1.00 97.81 103 ARG A N 1
ATOM 753 C CA . ARG A 1 103 ? -12.327 4.342 22.940 1.00 97.81 103 ARG A CA 1
ATOM 754 C C . ARG A 1 103 ? -13.582 4.807 22.201 1.00 97.81 103 ARG A C 1
ATOM 756 O O . ARG A 1 103 ? -14.591 5.093 22.837 1.00 97.81 103 ARG A O 1
ATOM 763 N N . LEU A 1 104 ? -13.535 4.885 20.871 1.00 97.12 104 LEU A N 1
ATOM 764 C CA . LEU A 1 104 ? -14.698 5.265 20.064 1.00 97.12 104 LEU A CA 1
ATOM 765 C C . LEU A 1 104 ? -15.808 4.209 20.143 1.00 97.12 104 LEU A C 1
ATOM 767 O O . LEU A 1 104 ? -16.977 4.569 20.284 1.00 97.12 104 LEU A O 1
ATOM 771 N N . ARG A 1 105 ? -15.446 2.921 20.107 1.00 96.50 105 ARG A N 1
ATOM 772 C CA . ARG A 1 105 ? -16.400 1.818 20.284 1.00 96.50 105 ARG A CA 1
ATOM 773 C C . ARG A 1 105 ? -17.014 1.816 21.684 1.00 96.50 105 ARG A C 1
ATOM 775 O O . ARG A 1 105 ? -18.231 1.700 21.793 1.00 96.50 1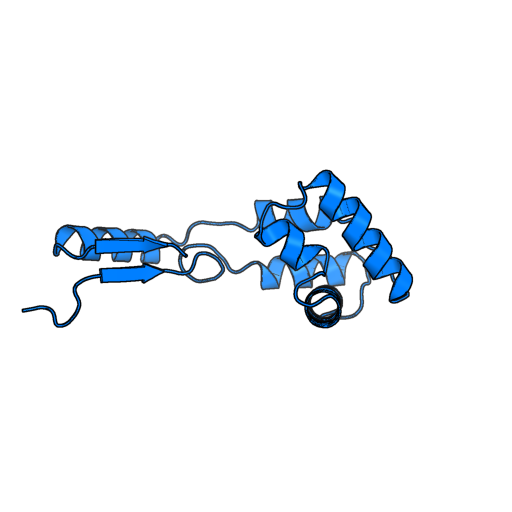05 ARG A O 1
ATOM 782 N N . ASP A 1 106 ? -16.204 2.008 22.723 1.00 97.31 106 ASP A N 1
ATOM 783 C CA . ASP A 1 106 ? -16.666 2.065 24.119 1.00 97.31 106 ASP A CA 1
ATOM 784 C C . ASP A 1 106 ? -17.618 3.250 24.358 1.00 97.31 106 ASP A C 1
ATOM 786 O O . ASP A 1 106 ? -18.555 3.159 25.146 1.00 97.31 106 ASP A O 1
ATOM 790 N N . ALA A 1 107 ? -17.432 4.349 23.620 1.00 95.44 107 ALA A N 1
ATOM 791 C CA . ALA A 1 107 ? -18.334 5.501 23.616 1.00 95.44 107 ALA A CA 1
ATOM 792 C C . ALA A 1 107 ? -19.634 5.285 22.806 1.00 95.44 107 ALA A C 1
ATOM 794 O O . ALA A 1 107 ? -20.421 6.220 22.647 1.00 95.44 107 ALA A O 1
ATOM 795 N N . GLY A 1 108 ? -19.864 4.083 22.266 1.00 95.75 108 GLY A N 1
ATOM 796 C CA . GLY A 1 108 ? -21.074 3.724 21.520 1.00 95.75 108 GLY A CA 1
ATOM 797 C C . GLY A 1 108 ? -21.096 4.182 20.058 1.00 95.75 108 GLY A C 1
ATOM 798 O O . GLY A 1 108 ? -22.150 4.127 19.418 1.00 95.75 108 GLY A O 1
ATOM 799 N N . LEU A 1 109 ? -19.966 4.637 19.501 1.00 96.94 109 LEU A N 1
ATOM 800 C CA . LEU A 1 109 ? -19.869 4.979 18.080 1.00 96.94 109 LEU A CA 1
ATOM 801 C C . LEU A 1 109 ? -19.657 3.721 17.235 1.00 96.94 109 LEU A C 1
ATOM 803 O O . LEU A 1 109 ? -18.903 2.818 17.601 1.00 96.94 109 LEU A O 1
ATOM 807 N N . ARG A 1 110 ? -20.278 3.685 16.051 1.00 97.56 110 ARG A N 1
ATOM 808 C CA . ARG A 1 110 ? -19.952 2.671 15.040 1.00 97.56 110 ARG A CA 1
ATOM 809 C C . ARG A 1 110 ? -18.581 2.985 14.449 1.00 97.56 110 ARG A C 1
ATOM 811 O O . ARG A 1 110 ? -18.322 4.130 14.084 1.00 97.56 110 ARG A O 1
ATOM 818 N N . VAL A 1 111 ? -17.720 1.981 14.344 1.00 97.81 111 VAL A N 1
ATOM 819 C CA . VAL A 1 111 ? -16.382 2.134 13.766 1.00 97.81 111 VAL A CA 1
ATOM 820 C C . VAL A 1 111 ? -16.212 1.139 12.628 1.00 97.81 111 VAL A C 1
ATOM 822 O O . VAL A 1 111 ? -16.547 -0.032 12.795 1.00 97.81 111 VAL A O 1
ATOM 825 N N . ALA A 1 112 ? -15.706 1.612 11.494 1.00 97.69 112 ALA A N 1
ATOM 826 C CA . ALA A 1 112 ? -15.399 0.804 10.317 1.00 97.69 112 ALA A CA 1
ATOM 827 C C . ALA A 1 112 ? -14.056 1.230 9.708 1.00 97.69 112 ALA A C 1
ATOM 829 O O . ALA A 1 112 ? -13.506 2.267 10.090 1.00 97.69 112 ALA A O 1
ATOM 830 N N . ALA A 1 113 ? -13.555 0.433 8.768 1.00 96.50 113 ALA A N 1
ATOM 831 C CA . ALA A 1 113 ? -12.451 0.807 7.898 1.00 96.50 113 ALA A CA 1
ATOM 832 C C . ALA A 1 113 ? -12.914 0.815 6.435 1.00 96.50 113 ALA A C 1
ATOM 834 O O . ALA A 1 113 ? -13.875 0.108 6.114 1.00 96.50 113 ALA A O 1
ATOM 835 N N . LEU A 1 114 ? -12.266 1.627 5.602 1.00 92.31 114 LEU A N 1
ATOM 836 C CA . LEU A 1 114 ? -12.467 1.697 4.155 1.00 92.31 114 LEU A CA 1
ATOM 837 C C . LEU A 1 114 ? -11.109 1.760 3.462 1.00 92.31 114 LEU A C 1
ATOM 839 O O . LEU A 1 114 ? -10.257 2.509 3.984 1.00 92.31 114 LEU A O 1
#

pLDDT: mean 96.38, std 5.26, range [54.69, 98.56]

Secondary structure (DSSP, 8-state):
--S-SEEEE-IIIIIBPPSHHHHHHHHHHHTPPTTHHHHHHHHHGGGSHHHHHHTTSS-HHHHHHHHHHHHHHTT----HHHHHHHHHHT--B-HHHHHHHHHHHHTT-EEEE-

Sequence (114 aa):
MTRFRAIIFDLGGVVLGSPLPAIAAYETQTGLPPHFVARLVVEGGDDGPWARLERGELDAQAFGAAFEQQAVAAGCRLDGASLLGRIADATVVRAPMLTAVRRLRDAGLRVAAL

Foldseek 3Di:
DDPAQADEAAQAVTQWDHLQVLLQVQCVVQVHDGCLLVVLDVVLPCVALVVCVVVVVDDQVRSQVRSQVSQVVVVHGDGSNVSVVSSVVRTGGDPVNVVVQVVCVVVNHHYYYD